Protein AF-A0A930MFG8-F1 (afdb_monomer)

Solvent-accessible surface area (backbone atoms only — not comparable to full-atom values): 6458 Å² total; per-residue (Å²): 136,84,86,85,82,78,92,76,51,60,45,71,75,53,78,91,75,43,45,75,47,78,49,73,39,85,87,79,44,35,24,41,36,41,32,42,36,62,73,55,48,68,53,44,64,77,75,44,68,77,73,43,76,42,69,57,98,70,27,40,53,32,39,29,33,72,45,58,40,88,79,63,78,91,69,99,63,88,82,77,83,81,70,54,73,67,56,48,50,53,52,50,54,53,51,52,54,53,54,65,75,75,108

Nearest PDB structures (foldseek):
  8k5q-assembly1_A  TM=5.271E-01  e=7.034E-01  Salmonella enterica subsp. enterica serovar Typhimurium str. 14028S
  7uio-assembly1_Bn  TM=4.906E-01  e=2.710E+00  Saccharomyces cerevisiae S288C
  7xc7-assembly1_D  TM=4.977E-01  e=8.168E+00  Candidatus Scalindua brodae
  5efv-assembly1_C  TM=1.954E-01  e=4.161E+00  Dubowvirus dv11

Mean predicted aligned error: 10.68 Å

Secondary structure (DSSP, 8-state):
------TT-B----TTT--EEEEEETTTTEEEEEE--HHHHHHHTTTS-EEEEEEETTEEEEEEEEEEGGG----SS-------HHHHHHHHHHHHHHHHHT-

Structure (mmCIF, N/CA/C/O backbone):
data_AF-A0A930MFG8-F1
#
_entry.id   AF-A0A930MFG8-F1
#
loop_
_atom_site.group_PDB
_atom_site.id
_atom_site.type_symbol
_atom_site.label_atom_id
_atom_site.label_alt_id
_atom_site.label_comp_id
_atom_site.label_asym_id
_atom_site.label_entity_id
_atom_site.label_seq_id
_atom_site.pdbx_PDB_ins_code
_atom_site.Cartn_x
_atom_site.Cartn_y
_atom_site.Cartn_z
_atom_site.occupancy
_atom_site.B_iso_or_equiv
_atom_site.auth_seq_id
_atom_site.auth_comp_id
_atom_site.auth_asym_id
_atom_site.auth_atom_id
_atom_site.pdbx_PDB_model_num
ATOM 1 N N . MET A 1 1 ? 36.964 -0.998 -7.431 1.00 34.81 1 MET A N 1
ATOM 2 C CA . MET A 1 1 ? 36.065 -0.094 -6.682 1.00 34.81 1 MET A CA 1
ATOM 3 C C . MET A 1 1 ? 34.750 -0.033 -7.445 1.00 34.81 1 MET A C 1
ATOM 5 O O . MET A 1 1 ? 34.691 0.621 -8.474 1.00 34.81 1 MET A O 1
ATOM 9 N N . SER A 1 2 ? 33.762 -0.825 -7.025 1.00 34.38 2 SER A N 1
ATOM 10 C CA . SER A 1 2 ? 32.445 -0.919 -7.669 1.00 34.38 2 SER A CA 1
ATOM 11 C C . SER A 1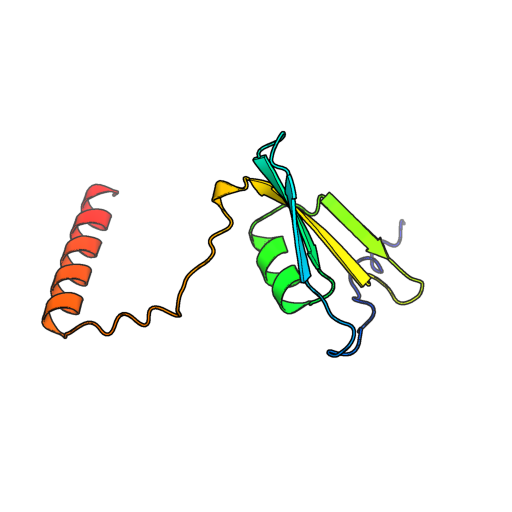 2 ? 31.649 0.356 -7.394 1.00 34.38 2 SER A C 1
ATOM 13 O O . SER A 1 2 ? 31.364 0.659 -6.238 1.00 34.38 2 SER A O 1
ATOM 15 N N . THR A 1 3 ? 31.295 1.098 -8.439 1.00 38.94 3 THR A N 1
ATOM 16 C CA . THR A 1 3 ? 30.458 2.302 -8.390 1.00 38.94 3 THR A CA 1
ATOM 17 C C . THR A 1 3 ? 28.998 1.938 -8.112 1.00 38.94 3 THR A C 1
ATOM 19 O O . THR A 1 3 ? 28.154 1.916 -9.000 1.00 38.94 3 THR A O 1
ATOM 22 N N . GLN A 1 4 ? 28.679 1.655 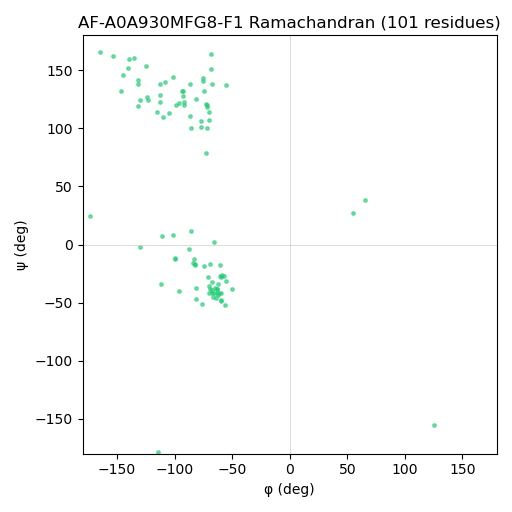-6.850 1.00 45.25 4 GLN A N 1
ATOM 23 C CA . GLN A 1 4 ? 27.306 1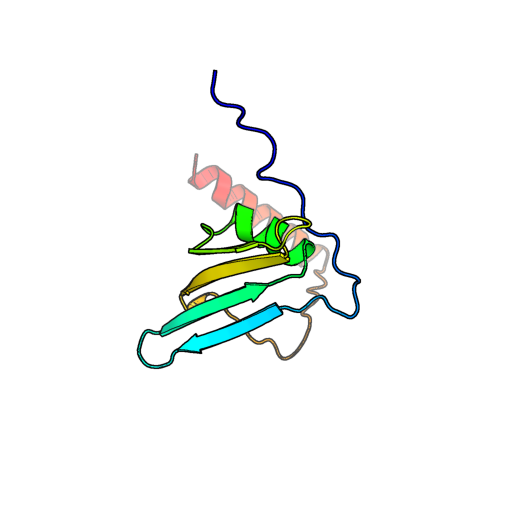.748 -6.358 1.00 45.25 4 GLN A CA 1
ATOM 24 C C . GLN A 1 4 ? 27.003 3.229 -6.137 1.00 45.25 4 GLN A C 1
ATOM 26 O O . GLN A 1 4 ? 27.567 3.785 -5.204 1.00 45.25 4 GLN A O 1
ATOM 31 N N . ASN A 1 5 ? 26.201 3.869 -7.002 1.00 39.72 5 ASN A N 1
ATOM 32 C CA . ASN A 1 5 ? 25.434 5.091 -6.671 1.00 39.72 5 ASN A CA 1
ATOM 33 C C . ASN A 1 5 ? 24.455 5.584 -7.769 1.00 39.72 5 ASN A C 1
ATOM 35 O O . ASN A 1 5 ? 24.083 6.750 -7.750 1.00 39.72 5 ASN A O 1
ATOM 39 N N . ASN A 1 6 ? 23.964 4.723 -8.674 1.00 43.09 6 ASN A N 1
ATOM 40 C CA . ASN A 1 6 ? 22.913 5.101 -9.648 1.00 43.09 6 ASN A CA 1
ATOM 41 C C . ASN A 1 6 ? 21.541 4.427 -9.407 1.00 43.09 6 ASN A C 1
ATOM 43 O O . ASN A 1 6 ? 20.623 4.592 -10.198 1.00 43.09 6 ASN A O 1
ATOM 47 N N . ASP A 1 7 ? 21.349 3.694 -8.306 1.00 51.06 7 ASP A N 1
ATOM 48 C CA . ASP A 1 7 ? 20.173 2.820 -8.110 1.00 51.06 7 ASP A CA 1
ATOM 49 C C . ASP A 1 7 ? 18.908 3.496 -7.524 1.00 51.06 7 ASP A C 1
ATOM 51 O O . ASP A 1 7 ? 17.988 2.796 -7.093 1.00 51.06 7 ASP A O 1
ATOM 55 N N . LYS A 1 8 ? 18.830 4.834 -7.442 1.00 56.94 8 LYS A N 1
ATOM 56 C CA . LYS A 1 8 ? 17.772 5.510 -6.652 1.00 56.94 8 LYS A CA 1
ATOM 57 C C . LYS A 1 8 ? 16.988 6.629 -7.339 1.00 56.94 8 LYS A C 1
ATOM 59 O O . LYS A 1 8 ? 16.089 7.171 -6.698 1.00 56.94 8 LYS A O 1
ATOM 64 N N . SER A 1 9 ? 17.277 6.997 -8.585 1.00 70.06 9 SER A N 1
ATOM 65 C CA . SER A 1 9 ? 16.472 8.019 -9.263 1.00 70.06 9 SER A CA 1
ATOM 66 C C . SER A 1 9 ? 15.199 7.401 -9.842 1.00 70.06 9 SER A C 1
ATOM 68 O O . SER A 1 9 ? 15.239 6.418 -10.584 1.00 70.06 9 SER A O 1
ATOM 70 N N . PHE A 1 10 ? 14.051 7.965 -9.468 1.00 79.00 10 PHE A N 1
ATOM 71 C CA . PHE A 1 10 ? 12.788 7.682 -10.143 1.00 79.00 10 PHE A CA 1
ATOM 72 C C . PHE A 1 10 ? 12.769 8.416 -11.481 1.00 79.00 10 PHE A C 1
ATOM 74 O O . PHE A 1 10 ? 13.182 9.573 -11.539 1.00 79.00 10 PHE A O 1
ATOM 81 N N . ALA A 1 11 ? 12.233 7.772 -12.517 1.00 78.94 11 ALA A N 1
ATOM 82 C CA . ALA A 1 11 ? 12.186 8.286 -13.889 1.00 78.94 11 ALA A CA 1
ATOM 83 C C . ALA A 1 11 ? 11.300 9.542 -14.071 1.00 78.94 11 ALA A C 1
ATOM 85 O O . ALA A 1 11 ? 11.152 10.037 -15.179 1.00 78.94 11 ALA A O 1
ATOM 86 N N . GLY A 1 12 ? 10.702 10.074 -12.997 1.00 77.62 12 GLY A N 1
ATOM 87 C CA . GLY A 1 12 ? 9.977 11.346 -13.035 1.00 77.62 12 GLY A CA 1
ATOM 88 C C . GLY A 1 12 ? 8.721 11.333 -13.910 1.00 77.62 12 GLY A C 1
ATOM 89 O O . GLY A 1 12 ? 8.448 12.327 -14.573 1.00 77.62 12 GLY A O 1
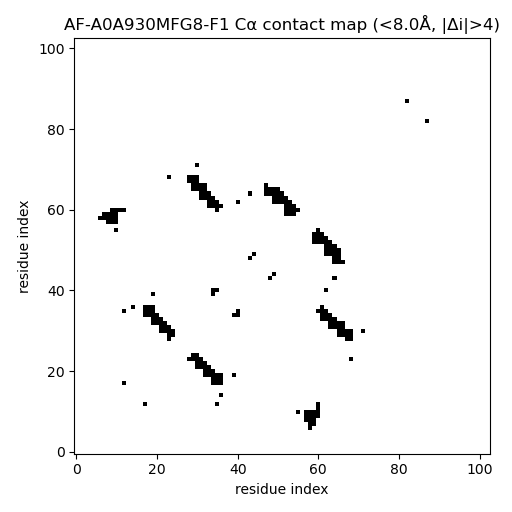ATOM 90 N N . LEU A 1 13 ? 7.957 10.232 -13.907 1.00 84.69 13 LEU A N 1
ATOM 91 C CA . LEU A 1 13 ? 6.713 10.111 -14.679 1.00 84.69 13 LEU A CA 1
ATOM 92 C C . LEU A 1 13 ? 5.732 11.253 -14.349 1.00 84.69 13 LEU A C 1
ATOM 94 O O . LEU A 1 13 ? 5.555 11.576 -13.166 1.00 84.69 13 LEU A O 1
ATOM 98 N N . PRO A 1 14 ? 5.063 11.860 -15.345 1.00 86.75 14 PRO A N 1
ATOM 99 C CA . PRO A 1 14 ? 4.099 12.924 -15.094 1.00 86.75 14 PRO A CA 1
ATOM 100 C C . PRO A 1 14 ? 2.856 12.371 -14.371 1.00 86.75 14 PRO A C 1
ATOM 102 O O . PRO A 1 14 ? 2.502 11.202 -14.507 1.00 86.75 14 PRO A O 1
ATOM 105 N N . CYS A 1 15 ? 2.179 13.197 -13.563 1.00 86.12 15 CYS A N 1
ATOM 106 C CA . CYS A 1 15 ? 1.091 12.733 -12.682 1.00 86.12 15 CYS A CA 1
ATOM 107 C C . CYS A 1 15 ? -0.064 12.027 -13.413 1.00 86.12 15 CYS A C 1
ATOM 109 O O . CYS A 1 15 ? -0.747 11.213 -12.805 1.00 86.12 15 CYS A O 1
ATOM 111 N N . ASN A 1 16 ? -0.304 12.352 -14.683 1.00 90.00 16 ASN A N 1
ATOM 112 C CA . ASN A 1 16 ? -1.330 11.723 -15.517 1.00 90.00 16 ASN A CA 1
ATOM 113 C C . ASN A 1 16 ? -0.959 10.304 -15.981 1.00 90.00 16 ASN A C 1
ATOM 115 O O . ASN A 1 16 ? -1.847 9.570 -16.398 1.00 90.00 16 ASN A O 1
ATOM 119 N N . GLU A 1 17 ? 0.320 9.933 -15.924 1.00 87.62 17 GLU A N 1
ATOM 120 C CA . GLU A 1 17 ? 0.822 8.592 -16.255 1.00 87.62 17 GLU A CA 1
ATOM 121 C C . GLU A 1 17 ? 1.073 7.736 -15.006 1.00 87.62 17 GLU A C 1
ATOM 123 O O . GLU A 1 17 ? 1.280 6.528 -15.101 1.00 87.62 17 GLU A O 1
ATOM 128 N N . GLN A 1 18 ? 1.069 8.348 -13.819 1.00 91.50 18 GLN A N 1
ATOM 129 C CA . GLN A 1 18 ? 1.239 7.620 -12.567 1.00 91.50 18 GLN A CA 1
ATOM 130 C C . GLN A 1 18 ? -0.029 6.838 -12.214 1.00 91.50 18 GLN A C 1
ATOM 132 O O . GLN A 1 18 ? -1.131 7.384 -12.181 1.00 91.50 18 GLN A O 1
ATOM 137 N N . GLU A 1 19 ? 0.143 5.567 -11.864 1.00 94.00 19 GLU A N 1
ATOM 138 C CA . GLU A 1 19 ? -0.938 4.672 -11.481 1.00 94.00 19 GLU A CA 1
ATOM 139 C C . GLU A 1 19 ? -0.548 3.770 -10.306 1.00 94.00 19 GLU A C 1
ATOM 141 O O . GLU A 1 19 ? 0.625 3.537 -9.993 1.00 94.00 19 GLU A O 1
ATOM 146 N N . THR A 1 20 ? -1.572 3.251 -9.636 1.00 95.44 20 THR A N 1
ATOM 147 C CA . THR A 1 20 ? -1.441 2.194 -8.638 1.00 95.44 20 THR A CA 1
ATOM 148 C C . THR A 1 20 ? -2.485 1.131 -8.937 1.00 95.44 20 THR A C 1
ATOM 150 O O . THR A 1 20 ? -3.684 1.401 -8.889 1.00 95.44 20 THR A O 1
ATOM 153 N N . VAL A 1 21 ? -2.026 -0.085 -9.213 1.00 96.50 21 VAL A N 1
ATOM 154 C CA . VAL A 1 21 ? -2.867 -1.240 -9.521 1.00 96.50 21 VAL A CA 1
ATOM 155 C C . VAL A 1 21 ? -2.738 -2.253 -8.393 1.00 96.50 21 VAL A C 1
ATOM 157 O O . VAL A 1 21 ? -1.637 -2.632 -7.996 1.00 96.50 21 VAL A O 1
ATOM 160 N N . ILE A 1 22 ? -3.878 -2.698 -7.868 1.00 96.00 22 ILE A N 1
ATOM 161 C CA . ILE A 1 22 ? -3.948 -3.715 -6.820 1.00 96.00 22 ILE A CA 1
ATOM 162 C C . ILE A 1 22 ? -4.645 -4.944 -7.394 1.00 96.00 22 ILE A C 1
ATOM 164 O O . ILE A 1 22 ? -5.841 -4.911 -7.677 1.00 96.00 22 ILE A O 1
ATOM 168 N N . CYS A 1 23 ? -3.903 -6.040 -7.508 1.00 96.19 23 CYS A N 1
ATOM 169 C CA . CYS A 1 23 ? -4.414 -7.336 -7.931 1.00 96.19 23 CYS A CA 1
ATOM 170 C C . CYS A 1 23 ? -4.528 -8.255 -6.716 1.00 96.19 23 CYS A C 1
ATOM 172 O O . CYS A 1 23 ? -3.512 -8.642 -6.143 1.00 96.19 23 CYS A O 1
ATOM 174 N N . ILE A 1 24 ? -5.751 -8.614 -6.330 1.00 95.31 24 ILE A N 1
ATOM 175 C CA . ILE A 1 24 ? -6.011 -9.569 -5.247 1.00 95.31 24 ILE A CA 1
ATOM 176 C C . ILE A 1 24 ? -6.301 -10.930 -5.867 1.00 95.31 24 ILE A C 1
ATOM 178 O O . ILE A 1 24 ? -7.251 -11.081 -6.634 1.00 95.31 24 ILE A O 1
ATOM 182 N N . ASP A 1 25 ? -5.480 -11.914 -5.531 1.00 94.56 25 ASP A N 1
ATOM 183 C CA . ASP A 1 25 ? -5.652 -13.290 -5.966 1.00 94.56 25 ASP A CA 1
ATOM 184 C C . ASP A 1 25 ? -6.470 -14.071 -4.929 1.00 94.56 25 ASP A C 1
ATOM 186 O O . ASP A 1 25 ? -6.088 -14.191 -3.763 1.00 94.56 25 ASP A O 1
ATOM 190 N N . ARG A 1 26 ? -7.615 -14.607 -5.364 1.00 93.25 26 ARG A N 1
ATOM 191 C CA . ARG A 1 26 ? -8.561 -15.326 -4.503 1.00 93.25 26 ARG A CA 1
ATOM 192 C C . ARG A 1 26 ? -8.042 -16.691 -4.051 1.00 93.25 26 ARG A C 1
ATOM 194 O O . ARG A 1 26 ? -8.456 -17.162 -2.992 1.00 93.25 26 ARG A O 1
ATOM 201 N N . GLU A 1 27 ? -7.186 -17.331 -4.842 1.00 95.31 27 GLU A N 1
ATOM 202 C CA . GLU A 1 27 ? -6.639 -18.649 -4.519 1.00 95.31 27 GLU A CA 1
ATOM 203 C C . GLU A 1 27 ? -5.559 -18.522 -3.446 1.00 95.31 27 GLU A C 1
ATOM 205 O O . GLU A 1 27 ? -5.631 -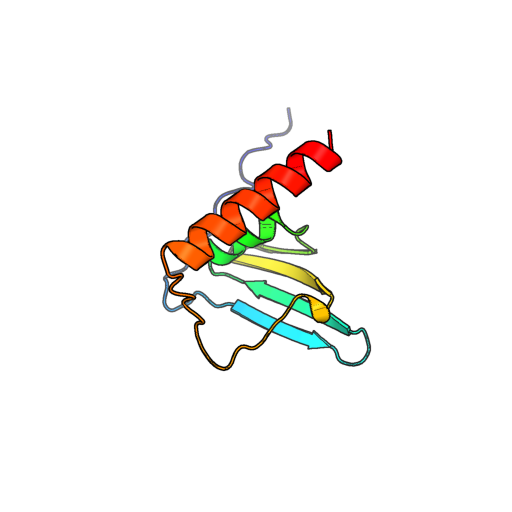19.158 -2.393 1.00 95.31 27 GLU A O 1
ATOM 210 N N . THR A 1 28 ? -4.597 -17.630 -3.677 1.00 94.44 28 THR A N 1
ATOM 211 C CA . THR A 1 28 ? -3.454 -17.443 -2.777 1.00 94.44 28 THR A CA 1
ATOM 212 C C . THR A 1 28 ? -3.745 -16.505 -1.604 1.00 94.44 28 THR A C 1
ATOM 214 O O . THR A 1 28 ? -2.994 -16.498 -0.628 1.00 94.44 28 THR A O 1
ATOM 217 N N . ARG A 1 29 ? -4.832 -15.717 -1.663 1.00 93.75 29 ARG A N 1
ATOM 218 C CA . ARG A 1 29 ? -5.155 -14.636 -0.706 1.00 93.75 29 ARG A CA 1
ATOM 219 C C . ARG A 1 29 ? -4.025 -13.613 -0.558 1.00 93.75 29 ARG A C 1
ATOM 221 O O . ARG A 1 29 ? -3.864 -12.978 0.493 1.00 93.75 29 ARG A O 1
ATOM 228 N N . ALA A 1 30 ? -3.230 -13.465 -1.612 1.00 95.38 30 ALA A N 1
ATOM 229 C CA . ALA A 1 30 ? -2.180 -12.471 -1.722 1.00 95.38 30 ALA A CA 1
ATOM 230 C C . ALA A 1 30 ? -2.662 -11.310 -2.592 1.00 95.38 30 ALA A C 1
ATOM 232 O O . ALA A 1 30 ? -3.382 -11.489 -3.575 1.00 95.38 30 ALA A O 1
ATOM 233 N N . ALA A 1 31 ? -2.239 -10.107 -2.235 1.00 96.69 31 ALA A N 1
ATOM 234 C CA . ALA A 1 31 ? -2.453 -8.913 -3.019 1.00 96.69 31 ALA A CA 1
ATOM 235 C C . ALA A 1 31 ? -1.119 -8.401 -3.558 1.00 96.69 31 ALA A C 1
ATOM 237 O O . ALA A 1 31 ? -0.193 -8.108 -2.799 1.00 96.69 31 ALA A O 1
ATOM 238 N N . ARG A 1 32 ? -1.041 -8.284 -4.881 1.00 96.81 32 ARG A N 1
ATOM 239 C CA . ARG A 1 32 ? 0.082 -7.696 -5.604 1.00 96.81 32 ARG A CA 1
ATOM 240 C C . ARG A 1 32 ? -0.237 -6.238 -5.898 1.00 96.81 32 ARG A C 1
ATOM 242 O O . ARG A 1 32 ? -1.249 -5.943 -6.527 1.00 96.81 32 ARG A O 1
ATOM 249 N N . ILE A 1 33 ? 0.609 -5.336 -5.417 1.00 97.12 33 ILE A N 1
ATOM 250 C CA . ILE A 1 33 ? 0.455 -3.890 -5.588 1.00 97.12 33 ILE A CA 1
ATOM 251 C C . ILE A 1 33 ? 1.543 -3.421 -6.540 1.00 97.12 33 ILE A C 1
ATOM 253 O O . ILE A 1 33 ? 2.704 -3.399 -6.150 1.00 97.12 33 ILE A O 1
ATOM 257 N N . TYR A 1 34 ? 1.170 -3.037 -7.754 1.00 96.81 34 TYR A N 1
ATOM 258 C CA . TYR A 1 34 ? 2.032 -2.323 -8.690 1.00 96.81 34 TYR A CA 1
ATOM 259 C C . TYR A 1 34 ? 1.806 -0.823 -8.513 1.00 96.81 34 TYR A C 1
ATOM 261 O O . TYR A 1 34 ? 0.660 -0.377 -8.471 1.00 96.81 34 TYR A O 1
ATOM 269 N N . THR A 1 35 ? 2.865 -0.025 -8.404 1.00 95.94 35 THR A N 1
ATOM 270 C CA . THR A 1 35 ? 2.720 1.432 -8.344 1.00 95.94 35 THR A CA 1
ATOM 271 C C . THR A 1 35 ? 3.871 2.165 -9.014 1.00 95.94 35 THR A C 1
ATOM 273 O O . THR A 1 35 ? 5.040 1.900 -8.730 1.00 95.94 35 THR A O 1
ATOM 276 N N . SER A 1 36 ? 3.521 3.133 -9.857 1.00 93.75 36 SER A N 1
ATOM 277 C CA . SER A 1 36 ? 4.416 4.179 -10.364 1.00 93.75 36 SER A CA 1
ATOM 278 C C . SER A 1 36 ? 4.255 5.504 -9.602 1.00 93.75 36 SER A C 1
ATOM 280 O O . SER A 1 36 ? 5.112 6.382 -9.696 1.00 93.75 36 SER A O 1
ATOM 282 N N . ASP A 1 37 ? 3.213 5.643 -8.768 1.00 92.75 37 ASP A N 1
ATOM 283 C CA . ASP A 1 37 ? 3.044 6.802 -7.882 1.00 92.75 37 ASP A CA 1
ATOM 284 C C . ASP A 1 37 ? 4.077 6.787 -6.743 1.00 92.75 37 ASP A C 1
ATOM 286 O O . ASP A 1 37 ? 4.054 5.949 -5.831 1.00 92.75 37 ASP A O 1
ATOM 290 N N . THR A 1 38 ? 4.974 7.771 -6.772 1.00 89.31 38 THR A N 1
ATOM 291 C CA . THR A 1 38 ? 6.067 7.926 -5.800 1.00 89.31 38 THR A CA 1
ATOM 292 C C . THR A 1 38 ? 5.590 8.111 -4.356 1.00 89.31 38 THR A C 1
ATOM 294 O O . THR A 1 38 ? 6.294 7.718 -3.421 1.00 89.31 38 THR A O 1
ATOM 297 N N . ARG A 1 39 ? 4.389 8.658 -4.121 1.00 91.12 39 ARG A N 1
ATOM 298 C CA . ARG A 1 39 ? 3.820 8.810 -2.769 1.00 91.12 39 ARG A CA 1
ATOM 299 C C . ARG A 1 39 ? 3.504 7.449 -2.165 1.00 91.12 39 ARG A C 1
ATOM 301 O O . ARG A 1 39 ? 3.778 7.224 -0.984 1.00 91.12 39 ARG A O 1
ATOM 308 N N . PHE A 1 40 ? 2.947 6.546 -2.973 1.00 93.00 40 PHE A N 1
ATOM 309 C CA . PHE A 1 40 ? 2.676 5.176 -2.555 1.00 93.00 40 PHE A CA 1
ATOM 310 C C . PHE A 1 40 ? 3.969 4.385 -2.393 1.00 93.00 40 PHE A C 1
ATOM 312 O O . PHE A 1 40 ? 4.116 3.733 -1.365 1.00 93.00 40 PHE A O 1
ATOM 319 N N . ILE A 1 41 ? 4.937 4.525 -3.303 1.00 92.19 41 ILE A N 1
ATOM 320 C CA . ILE A 1 41 ? 6.256 3.875 -3.186 1.00 92.19 41 ILE A CA 1
ATOM 321 C C . ILE A 1 41 ? 6.935 4.252 -1.862 1.00 92.19 41 ILE A C 1
ATOM 323 O O . ILE A 1 41 ? 7.247 3.382 -1.053 1.00 92.19 41 ILE A O 1
ATOM 327 N N . ASN A 1 42 ? 7.045 5.550 -1.558 1.00 91.56 42 ASN A N 1
ATOM 328 C CA . ASN A 1 42 ? 7.655 6.040 -0.314 1.00 91.56 42 ASN A CA 1
ATOM 329 C C . ASN A 1 42 ? 6.958 5.536 0.961 1.00 91.56 42 ASN A C 1
ATOM 331 O O . ASN A 1 42 ? 7.572 5.465 2.029 1.00 91.56 42 ASN A O 1
ATOM 335 N N . LYS A 1 43 ? 5.655 5.249 0.882 1.00 93.19 43 LYS A N 1
ATOM 336 C CA . LYS A 1 43 ? 4.885 4.695 1.996 1.00 93.19 43 LYS A CA 1
ATOM 337 C C . LYS A 1 43 ? 5.075 3.184 2.104 1.00 93.19 43 LYS A C 1
ATOM 339 O O . LYS A 1 43 ? 5.291 2.693 3.207 1.00 93.19 43 LYS A O 1
ATOM 344 N N . LEU A 1 44 ? 4.972 2.466 0.989 1.00 93.81 44 LEU A N 1
ATOM 345 C CA . LEU A 1 44 ? 5.051 1.009 0.934 1.00 93.81 44 LEU A CA 1
ATOM 346 C C . LEU A 1 44 ? 6.468 0.515 1.226 1.00 93.81 44 LEU A C 1
ATOM 348 O O . LEU A 1 44 ? 6.599 -0.447 1.966 1.00 93.81 44 LEU A O 1
ATOM 352 N N . ASP A 1 45 ? 7.508 1.233 0.802 1.00 93.31 45 ASP A N 1
ATOM 353 C CA . ASP A 1 45 ? 8.908 0.917 1.129 1.00 93.31 45 ASP A CA 1
ATOM 354 C C . ASP A 1 45 ? 9.210 0.897 2.632 1.00 93.31 45 ASP A C 1
ATOM 356 O O . ASP A 1 45 ? 10.147 0.240 3.074 1.00 93.31 45 ASP A O 1
ATOM 360 N N . LYS A 1 46 ? 8.436 1.635 3.436 1.00 93.94 46 LYS A N 1
ATOM 361 C CA . LYS A 1 46 ? 8.580 1.641 4.901 1.00 93.94 46 LYS A CA 1
ATOM 362 C C . LYS A 1 46 ? 7.867 0.469 5.570 1.00 93.94 46 LYS A C 1
ATOM 364 O O . LYS A 1 46 ? 8.078 0.237 6.755 1.00 93.94 46 LYS A O 1
ATOM 369 N N . LEU A 1 47 ? 6.958 -0.187 4.852 1.00 93.19 47 LEU A N 1
ATOM 370 C CA . LEU A 1 47 ? 6.050 -1.197 5.391 1.00 93.19 47 LEU A CA 1
ATOM 371 C C . LEU A 1 47 ? 6.358 -2.596 4.859 1.00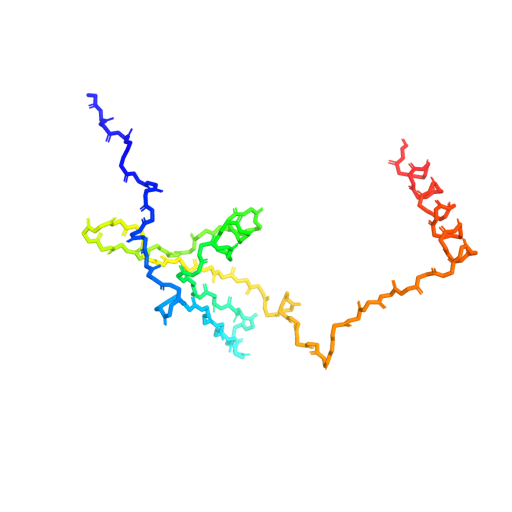 93.19 47 LEU A C 1
ATOM 373 O O . LEU A 1 47 ? 6.159 -3.569 5.582 1.00 93.19 47 LEU A O 1
ATOM 377 N N . TYR A 1 48 ? 6.807 -2.695 3.611 1.00 93.94 48 TYR A N 1
ATOM 378 C CA . TYR A 1 48 ? 6.929 -3.940 2.868 1.00 93.94 48 TYR A CA 1
ATOM 379 C C . TYR A 1 48 ? 8.203 -3.947 2.030 1.00 93.94 48 TYR A C 1
ATOM 381 O O . TYR A 1 48 ? 8.673 -2.910 1.558 1.00 93.94 48 TYR A O 1
ATOM 389 N N . GLU A 1 49 ? 8.728 -5.143 1.796 1.00 92.56 49 GLU A N 1
ATOM 390 C CA . GLU A 1 49 ? 9.837 -5.340 0.873 1.00 92.56 49 GLU A CA 1
ATOM 391 C C . GLU A 1 49 ? 9.354 -5.244 -0.578 1.00 92.56 49 GLU A C 1
ATOM 393 O O . GLU A 1 49 ? 8.256 -5.688 -0.932 1.00 92.56 49 GLU A O 1
ATOM 398 N N . ARG A 1 50 ? 10.191 -4.659 -1.439 1.00 94.19 50 ARG A N 1
ATOM 399 C CA . ARG A 1 50 ? 9.921 -4.583 -2.876 1.00 94.19 50 ARG A CA 1
ATOM 400 C C . ARG A 1 50 ? 10.083 -5.975 -3.480 1.00 94.19 50 ARG A C 1
ATOM 402 O O . ARG A 1 50 ? 11.175 -6.535 -3.442 1.00 94.19 50 ARG A O 1
ATOM 409 N N . LYS A 1 51 ? 9.025 -6.508 -4.087 1.00 93.69 51 LYS A N 1
ATOM 410 C CA . LYS A 1 51 ? 9.059 -7.809 -4.768 1.00 93.69 51 LYS A CA 1
ATOM 411 C C . LYS A 1 51 ? 9.632 -7.700 -6.179 1.00 93.69 51 LYS A C 1
ATOM 413 O O . LYS A 1 51 ? 10.365 -8.582 -6.620 1.00 93.69 51 LYS A O 1
ATOM 418 N N . ARG A 1 52 ? 9.322 -6.611 -6.887 1.00 92.38 52 ARG A N 1
ATOM 419 C CA . ARG A 1 52 ? 9.853 -6.331 -8.227 1.00 92.38 52 ARG A CA 1
ATOM 420 C C . ARG A 1 52 ? 10.071 -4.838 -8.409 1.00 92.38 52 ARG A C 1
ATOM 422 O O . ARG A 1 52 ? 9.313 -4.029 -7.888 1.00 92.38 52 ARG A O 1
ATOM 429 N N . VAL A 1 53 ? 11.102 -4.473 -9.161 1.00 92.19 53 VAL A N 1
ATOM 430 C CA . VAL A 1 53 ? 11.379 -3.083 -9.536 1.00 92.19 53 VAL A CA 1
ATOM 431 C C . VAL A 1 53 ? 11.430 -3.009 -11.052 1.00 92.19 53 VAL A C 1
ATOM 433 O O . VAL A 1 53 ? 12.200 -3.732 -11.681 1.00 92.19 53 VAL A O 1
ATOM 436 N N . HIS A 1 54 ? 10.606 -2.140 -11.623 1.00 89.38 54 HIS A N 1
ATOM 437 C CA . HIS A 1 54 ? 10.577 -1.837 -13.049 1.00 89.38 54 HIS A CA 1
ATOM 438 C C . HIS A 1 54 ? 11.469 -0.629 -13.316 1.00 89.38 54 HIS A C 1
ATOM 440 O O . HIS A 1 54 ? 11.415 0.367 -12.588 1.00 89.38 54 HIS A O 1
ATOM 446 N N . ARG A 1 55 ? 12.334 -0.745 -14.324 1.00 87.31 55 ARG A N 1
ATOM 447 C CA . ARG A 1 55 ? 13.339 0.261 -14.677 1.00 87.31 55 ARG A CA 1
ATOM 448 C C . ARG A 1 55 ? 13.292 0.526 -16.176 1.00 87.31 55 ARG A C 1
ATOM 450 O O . ARG A 1 55 ? 13.235 -0.430 -16.946 1.00 87.31 55 ARG A O 1
ATOM 457 N N . ASN A 1 56 ? 13.388 1.797 -16.545 1.00 83.12 56 ASN A N 1
ATOM 458 C CA . ASN A 1 56 ? 13.639 2.257 -17.909 1.00 83.12 56 ASN A CA 1
ATOM 459 C C . ASN A 1 56 ? 15.010 2.955 -17.965 1.00 83.12 56 ASN A C 1
ATOM 461 O O . ASN A 1 56 ? 15.709 3.033 -16.952 1.00 83.12 56 ASN A O 1
ATOM 465 N N . GLU A 1 57 ? 15.388 3.469 -19.136 1.00 75.75 57 GLU A N 1
ATOM 466 C CA . GLU A 1 57 ? 16.649 4.201 -19.343 1.00 75.75 57 GLU A CA 1
ATOM 467 C C . GLU A 1 57 ? 16.803 5.398 -18.384 1.00 75.75 57 GLU A C 1
ATOM 469 O O . GLU A 1 57 ? 17.905 5.662 -17.907 1.00 75.75 57 GLU A O 1
ATOM 474 N N . ASP A 1 58 ? 15.690 6.032 -18.000 1.00 73.94 58 ASP A N 1
ATOM 475 C CA . ASP A 1 58 ? 15.653 7.202 -17.109 1.00 73.94 58 ASP A CA 1
ATOM 476 C C . ASP A 1 58 ? 15.606 6.867 -15.601 1.00 73.94 58 ASP A C 1
ATOM 478 O O . ASP A 1 58 ? 15.644 7.763 -14.753 1.00 73.94 58 ASP A O 1
ATOM 482 N N . GLY A 1 59 ? 15.517 5.583 -15.229 1.00 82.81 59 GLY A N 1
ATOM 483 C CA . GLY A 1 59 ? 15.520 5.131 -13.832 1.00 82.81 59 GLY A CA 1
ATOM 484 C C . GLY A 1 59 ? 14.331 4.252 -13.440 1.00 82.81 59 GLY A C 1
ATOM 485 O O . GLY A 1 59 ? 13.743 3.554 -14.266 1.00 82.81 59 GLY A O 1
ATOM 486 N N . ILE A 1 60 ? 13.989 4.237 -12.145 1.00 83.50 60 ILE A N 1
ATOM 487 C CA . ILE A 1 60 ? 12.887 3.414 -11.617 1.00 83.50 60 ILE A CA 1
ATOM 488 C C . ILE A 1 60 ? 11.548 4.015 -12.051 1.00 83.50 60 ILE A C 1
ATOM 490 O O . ILE A 1 60 ? 11.233 5.150 -11.691 1.00 83.50 60 ILE A O 1
ATOM 494 N N . THR A 1 61 ? 10.746 3.238 -12.775 1.00 87.06 61 THR A N 1
ATOM 495 C CA . THR A 1 61 ? 9.416 3.646 -13.250 1.00 87.06 61 THR A CA 1
ATOM 496 C C . THR A 1 61 ? 8.300 3.171 -12.337 1.00 87.06 61 THR A C 1
ATOM 498 O O . THR A 1 61 ? 7.372 3.925 -12.062 1.00 87.06 61 THR A O 1
ATOM 501 N N . ALA A 1 62 ? 8.397 1.944 -11.827 1.00 90.81 62 ALA A N 1
ATOM 502 C CA . ALA A 1 62 ? 7.394 1.379 -10.937 1.00 90.81 62 ALA A CA 1
ATOM 503 C C . ALA A 1 62 ? 7.976 0.315 -10.009 1.00 90.81 62 ALA A C 1
ATOM 505 O O . ALA A 1 62 ? 9.047 -0.248 -10.246 1.00 90.81 62 ALA A O 1
ATOM 506 N N . VAL A 1 63 ? 7.243 0.013 -8.944 1.00 94.69 63 VAL A N 1
ATOM 507 C CA . VAL A 1 63 ? 7.607 -1.003 -7.956 1.00 94.69 63 VAL A CA 1
ATOM 508 C C . VAL A 1 63 ? 6.406 -1.898 -7.689 1.00 94.69 63 VAL A C 1
ATOM 510 O O . VAL A 1 63 ? 5.272 -1.427 -7.629 1.00 94.69 63 VAL A O 1
ATOM 513 N N . GLU A 1 64 ? 6.668 -3.190 -7.515 1.00 96.19 64 GLU A N 1
ATOM 514 C CA . GLU A 1 64 ? 5.681 -4.162 -7.067 1.00 96.19 64 GLU A CA 1
ATOM 515 C C . GLU A 1 64 ? 5.953 -4.614 -5.637 1.00 96.19 64 GLU A C 1
ATOM 517 O O . GLU A 1 64 ? 7.093 -4.898 -5.259 1.00 96.19 64 GLU A O 1
ATOM 522 N N . TYR A 1 65 ? 4.876 -4.760 -4.877 1.00 96.69 65 TYR A N 1
ATOM 523 C CA . TYR A 1 65 ? 4.857 -5.295 -3.522 1.00 96.69 65 TYR A CA 1
ATOM 524 C C . TYR A 1 65 ? 3.884 -6.466 -3.454 1.00 96.69 65 TYR A C 1
ATOM 526 O O . TYR A 1 65 ? 2.910 -6.519 -4.208 1.00 96.69 65 TYR A O 1
ATOM 534 N N . GLU A 1 66 ? 4.114 -7.382 -2.520 1.00 96.12 66 GLU A N 1
ATOM 535 C CA . GLU A 1 66 ? 3.170 -8.451 -2.209 1.00 96.12 66 GLU A CA 1
ATOM 536 C C . GLU A 1 66 ? 2.808 -8.408 -0.732 1.00 96.12 66 GLU A C 1
ATOM 538 O O . GLU A 1 66 ? 3.676 -8.371 0.138 1.00 96.12 66 GLU A O 1
ATOM 543 N N . VAL A 1 67 ? 1.509 -8.380 -0.458 1.00 95.12 67 VAL A N 1
ATOM 544 C CA . VAL A 1 67 ? 0.958 -8.292 0.892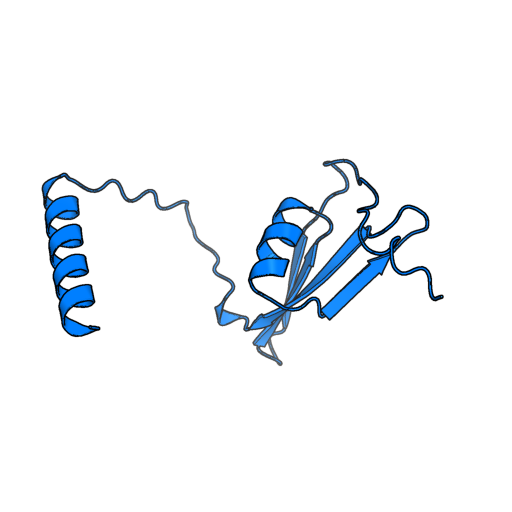 1.00 95.12 67 VAL A CA 1
ATOM 545 C C . VAL A 1 67 ? -0.186 -9.282 1.053 1.00 95.12 67 VAL A C 1
ATOM 547 O O . VAL A 1 67 ? -0.781 -9.729 0.077 1.00 95.12 67 VAL A O 1
ATOM 550 N N . ALA A 1 68 ? -0.538 -9.625 2.289 1.00 95.12 68 ALA A N 1
ATOM 551 C CA . ALA A 1 68 ? -1.735 -10.421 2.536 1.00 95.12 68 ALA A CA 1
ATOM 552 C C . ALA A 1 68 ? -3.001 -9.619 2.182 1.00 95.12 68 ALA A C 1
ATOM 554 O O . ALA A 1 68 ? -3.121 -8.455 2.570 1.00 95.12 68 ALA A O 1
ATOM 555 N N . GLU A 1 69 ? -3.984 -10.257 1.538 1.00 93.62 69 GLU A N 1
ATOM 556 C CA . GLU A 1 69 ? -5.274 -9.651 1.156 1.00 93.62 69 GLU A CA 1
ATOM 557 C C . GLU A 1 69 ? -5.950 -8.919 2.325 1.00 93.62 69 GLU A C 1
ATOM 559 O O . GLU A 1 69 ? -6.494 -7.831 2.159 1.00 93.62 69 GLU A O 1
ATOM 564 N N . LYS A 1 70 ? -5.849 -9.473 3.539 1.00 93.62 70 LYS A N 1
ATOM 565 C CA . LYS A 1 70 ? -6.454 -8.921 4.763 1.00 93.62 70 LYS A CA 1
ATOM 566 C C . LYS A 1 70 ? -5.960 -7.517 5.136 1.00 93.62 70 LYS A C 1
ATOM 568 O O . LYS A 1 70 ? -6.587 -6.862 5.965 1.00 93.62 70 LYS A O 1
ATOM 573 N N . LEU A 1 71 ? -4.831 -7.070 4.583 1.00 93.19 71 LEU A N 1
ATOM 574 C CA . LEU A 1 71 ? -4.299 -5.722 4.806 1.00 93.19 71 LEU A CA 1
ATOM 575 C C . LEU A 1 71 ? -4.951 -4.677 3.890 1.00 93.19 71 LEU A C 1
ATOM 577 O O . LEU A 1 71 ? -4.822 -3.475 4.136 1.00 93.19 71 LEU A O 1
ATOM 581 N N . ILE A 1 72 ? -5.684 -5.117 2.867 1.00 92.12 72 ILE A N 1
ATOM 582 C CA . ILE A 1 72 ? -6.429 -4.248 1.964 1.00 92.12 72 ILE A CA 1
ATOM 583 C C . ILE A 1 72 ? -7.853 -4.107 2.484 1.00 92.12 72 ILE A C 1
ATOM 585 O O . ILE A 1 72 ? -8.541 -5.081 2.77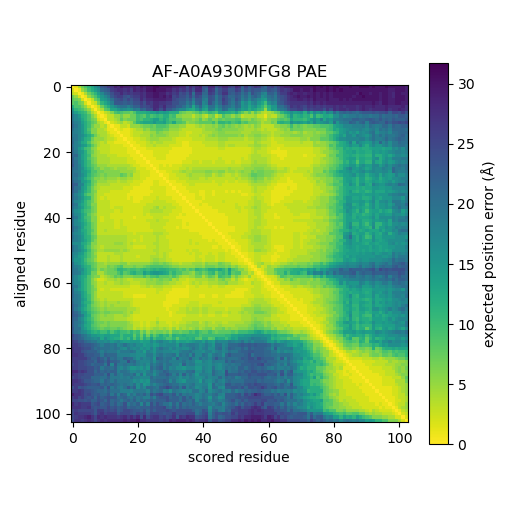5 1.00 92.12 72 ILE A O 1
ATOM 589 N N . SER A 1 73 ? -8.296 -2.860 2.627 1.00 90.56 73 SER A N 1
ATOM 590 C CA . SER A 1 73 ? -9.636 -2.542 3.112 1.00 90.56 73 SER A CA 1
ATOM 591 C C . SER A 1 73 ? -10.310 -1.544 2.186 1.00 90.56 73 SER A C 1
ATOM 593 O O . SER A 1 73 ? -9.799 -0.448 1.952 1.00 90.56 73 SER A O 1
ATOM 595 N N . PHE A 1 74 ? -11.488 -1.916 1.697 1.00 89.50 74 PHE A N 1
ATOM 596 C CA . PHE A 1 74 ? -12.379 -1.015 0.980 1.00 89.50 74 PHE A CA 1
ATOM 597 C C . PHE A 1 74 ? -13.342 -0.395 1.987 1.00 89.50 74 PHE A C 1
ATOM 599 O O . PHE A 1 74 ? -14.023 -1.102 2.729 1.00 89.50 74 PHE A O 1
ATOM 606 N N . ARG A 1 75 ? -13.364 0.937 2.060 1.00 87.94 75 ARG A N 1
ATOM 607 C CA . ARG A 1 75 ? -14.233 1.680 2.979 1.00 87.94 75 ARG A CA 1
ATOM 608 C C . ARG A 1 75 ? -15.268 2.446 2.172 1.00 87.94 75 ARG A C 1
ATOM 610 O O . ARG A 1 75 ? -14.918 3.067 1.176 1.00 87.94 75 ARG A O 1
ATOM 617 N N . SER A 1 76 ? -16.515 2.442 2.637 1.00 86.69 76 SER A N 1
ATOM 618 C CA . SER A 1 76 ? -17.620 3.193 2.022 1.00 86.69 76 SER A CA 1
ATOM 619 C C . SER A 1 76 ? -17.490 4.711 2.182 1.00 86.69 76 SER A C 1
ATOM 621 O O . SER A 1 76 ? -18.141 5.461 1.464 1.00 86.69 76 SER A O 1
ATOM 623 N N . GLY A 1 77 ? -16.643 5.182 3.101 1.00 84.12 77 GLY A N 1
ATOM 624 C CA . GLY A 1 77 ? -16.392 6.601 3.300 1.00 84.12 77 GLY A CA 1
ATOM 625 C C . GLY A 1 77 ? -15.147 6.878 4.134 1.00 84.12 77 GLY A C 1
ATOM 626 O O . GLY A 1 77 ? -14.599 6.004 4.812 1.00 84.12 77 GLY A O 1
ATOM 627 N N . LEU A 1 78 ? -14.704 8.133 4.089 1.00 79.56 78 LEU A N 1
ATOM 628 C CA . LEU A 1 78 ? -13.652 8.648 4.958 1.00 79.56 78 LEU A CA 1
ATOM 629 C C . LEU A 1 78 ? -14.248 8.911 6.344 1.00 79.56 78 LEU A C 1
ATOM 631 O O . LEU A 1 78 ? -14.906 9.925 6.567 1.00 79.56 78 LEU A O 1
ATOM 635 N N . SER A 1 79 ? -14.015 8.009 7.297 1.00 72.25 79 SER A N 1
ATOM 636 C CA . SER A 1 79 ? -14.421 8.243 8.682 1.00 72.25 79 SER A CA 1
ATOM 637 C C . SER A 1 79 ? -13.518 9.307 9.316 1.00 72.25 79 SER A C 1
ATOM 639 O O . SER A 1 79 ? -12.404 9.003 9.752 1.00 72.25 79 SER A O 1
ATOM 641 N N . LYS A 1 80 ? -13.986 10.553 9.404 1.00 71.38 80 LYS A N 1
ATOM 642 C CA . LYS A 1 80 ? -13.423 11.530 10.343 1.00 71.38 80 LYS A CA 1
ATOM 643 C C . LYS A 1 80 ? -14.131 11.339 11.679 1.00 71.38 80 LYS A C 1
ATOM 645 O O . LYS A 1 80 ? -15.258 11.788 11.849 1.00 71.38 80 LYS A O 1
ATOM 650 N N . ARG A 1 81 ? -13.491 10.641 12.622 1.00 72.00 81 ARG A N 1
ATOM 651 C CA . ARG A 1 81 ? -13.972 10.632 14.010 1.00 72.00 81 ARG A CA 1
ATOM 652 C C . ARG A 1 81 ? -13.716 12.014 14.603 1.00 72.00 81 ARG A C 1
ATOM 654 O O . ARG A 1 81 ? -12.566 12.376 14.842 1.00 72.00 81 ARG A O 1
ATOM 661 N N . VAL A 1 82 ? -14.782 12.784 14.789 1.00 78.88 82 VAL A N 1
ATOM 662 C CA . VAL A 1 82 ? -14.766 13.989 15.618 1.00 78.88 82 VAL A CA 1
ATOM 663 C C . VAL A 1 82 ? -15.045 13.516 17.036 1.00 78.88 82 VAL A C 1
ATOM 665 O O . VAL A 1 82 ? -16.131 13.018 17.300 1.00 78.88 82 VAL A O 1
ATOM 668 N N . TYR A 1 83 ? -14.039 13.594 17.902 1.00 79.75 83 TYR A N 1
ATOM 669 C CA . TYR A 1 83 ? -14.200 13.261 19.313 1.00 79.75 83 TYR A CA 1
ATOM 670 C C . TYR A 1 83 ? -14.684 14.484 20.075 1.00 79.75 83 TYR A C 1
ATOM 672 O O . TYR A 1 83 ? -14.157 15.582 19.858 1.00 79.75 83 TYR A O 1
ATOM 680 N N . THR A 1 84 ? -15.625 14.282 20.991 1.00 83.75 84 THR A N 1
ATOM 681 C CA . THR A 1 84 ? -15.919 15.285 22.020 1.00 83.75 84 THR A CA 1
ATOM 682 C C . THR A 1 84 ? -14.743 15.395 22.995 1.00 83.75 84 THR A C 1
ATOM 684 O O . THR A 1 84 ? -13.866 14.523 23.046 1.00 83.75 84 THR A O 1
ATOM 687 N N . ASP A 1 85 ? -14.694 16.470 23.782 1.00 86.56 85 ASP A N 1
ATOM 688 C CA . ASP A 1 85 ? -13.627 16.643 24.773 1.00 86.56 85 ASP A CA 1
ATOM 689 C C . ASP A 1 85 ? -13.647 15.536 25.842 1.00 86.56 85 ASP A C 1
ATOM 691 O O . ASP A 1 85 ? -12.588 15.061 26.257 1.00 86.56 85 ASP A O 1
ATOM 695 N N . GLU A 1 86 ? -14.834 15.040 26.203 1.00 84.56 86 GLU A N 1
ATOM 696 C CA . GLU A 1 86 ? -15.009 13.911 27.124 1.00 84.56 86 GLU A CA 1
ATOM 697 C C . GLU A 1 86 ? -14.481 12.595 26.536 1.00 84.56 86 GLU A C 1
ATOM 699 O O . GLU A 1 86 ? -13.731 11.869 27.194 1.00 84.56 86 GLU A O 1
ATOM 704 N N . GLU A 1 87 ? -14.795 12.302 25.270 1.00 86.38 87 GLU A N 1
ATOM 705 C CA . GLU A 1 87 ? -14.278 11.116 24.578 1.00 86.38 87 GLU A CA 1
ATOM 706 C C . GLU A 1 87 ? -12.754 11.172 24.432 1.00 86.38 87 GLU A C 1
ATOM 708 O O . GLU A 1 87 ? -12.064 10.160 24.596 1.00 86.38 87 GLU A O 1
ATOM 713 N N . ARG A 1 88 ? -12.208 12.365 24.164 1.00 86.69 88 ARG A N 1
ATOM 714 C CA . ARG A 1 88 ? -10.763 12.595 24.072 1.00 86.69 88 ARG A CA 1
ATOM 715 C C . ARG A 1 88 ? -10.078 12.378 25.425 1.00 86.69 88 ARG A C 1
ATOM 717 O O . ARG A 1 88 ? -9.023 11.739 25.468 1.00 86.69 88 ARG A O 1
ATOM 724 N N . ALA A 1 89 ? -10.675 12.852 26.520 1.00 88.00 89 ALA A N 1
ATOM 725 C CA . ALA A 1 89 ? -10.173 12.627 27.874 1.00 88.00 89 ALA A CA 1
ATOM 726 C C . ALA A 1 89 ? -10.197 11.134 28.246 1.00 88.00 89 ALA A C 1
ATOM 728 O O . ALA A 1 89 ? -9.185 10.594 28.697 1.00 88.00 89 ALA A O 1
ATOM 729 N N . ALA A 1 90 ? -11.299 10.436 27.962 1.00 88.19 90 ALA A N 1
ATOM 730 C CA . ALA A 1 90 ? -11.431 9.003 28.223 1.00 88.19 90 ALA A CA 1
ATOM 731 C C . ALA A 1 90 ? -10.408 8.162 27.434 1.00 88.19 90 ALA A C 1
ATOM 733 O O . ALA A 1 90 ? -9.794 7.239 27.978 1.00 88.19 90 ALA A O 1
ATOM 734 N N . LEU A 1 91 ? -10.173 8.502 26.160 1.00 87.38 91 LEU A N 1
ATOM 735 C CA . LEU A 1 91 ? -9.127 7.886 25.336 1.00 87.38 91 LEU A CA 1
ATOM 736 C C . LEU A 1 91 ? -7.727 8.131 25.910 1.00 87.38 91 LEU A C 1
ATOM 738 O O . LEU A 1 91 ? -6.927 7.196 25.975 1.00 87.38 91 LEU A O 1
ATOM 742 N N . SER A 1 92 ? -7.439 9.357 26.352 1.00 88.50 92 SER A N 1
ATOM 743 C CA . SER A 1 92 ? -6.158 9.715 26.970 1.00 88.50 92 SER A CA 1
ATOM 744 C C . SER A 1 92 ? -5.883 8.884 28.227 1.00 88.50 92 SER A C 1
ATOM 746 O O . SER A 1 92 ? -4.829 8.253 28.334 1.00 88.50 92 SER A O 1
ATOM 748 N N . GLU A 1 93 ? -6.856 8.785 29.135 1.00 90.81 93 GLU A N 1
ATOM 749 C CA . GLU A 1 93 ? -6.725 7.987 30.360 1.00 90.81 93 GLU A CA 1
ATOM 750 C C . GLU A 1 93 ? -6.548 6.493 30.069 1.00 90.81 93 GLU A C 1
ATOM 752 O O . GLU A 1 93 ? -5.720 5.820 30.691 1.00 90.81 93 GLU A O 1
ATOM 757 N N . ARG A 1 94 ? -7.253 5.963 29.063 1.00 87.25 94 ARG A N 1
ATOM 758 C CA . ARG A 1 94 ? -7.073 4.573 28.626 1.00 87.25 94 ARG A CA 1
ATOM 759 C C . ARG A 1 94 ? -5.660 4.319 28.093 1.00 87.25 94 ARG A C 1
ATOM 761 O O . ARG A 1 94 ? -5.058 3.298 28.423 1.00 87.25 94 ARG A O 1
ATOM 768 N N . MET A 1 95 ? -5.113 5.246 27.307 1.00 86.25 95 MET A N 1
ATOM 769 C CA . MET A 1 95 ? -3.753 5.143 26.769 1.00 86.25 95 MET A CA 1
ATOM 770 C C . MET A 1 95 ? -2.687 5.238 27.866 1.00 86.25 95 MET A C 1
ATOM 772 O O . MET A 1 95 ? -1.708 4.493 27.817 1.00 86.25 95 MET A O 1
ATOM 776 N N . LYS A 1 96 ? -2.877 6.103 28.874 1.00 89.31 96 LYS A N 1
ATOM 777 C CA . LYS A 1 96 ? -1.987 6.184 30.045 1.00 89.31 96 LYS A CA 1
ATOM 778 C C . LYS A 1 96 ? -1.943 4.860 30.808 1.00 89.31 96 LYS A C 1
ATOM 780 O O . LYS A 1 96 ? -0.855 4.354 31.067 1.00 89.31 96 LYS A O 1
ATOM 785 N N . LYS A 1 97 ? -3.106 4.259 31.090 1.00 89.12 97 LYS A N 1
ATOM 786 C CA . LYS A 1 97 ? -3.198 2.949 31.764 1.00 89.12 97 LYS A CA 1
ATOM 787 C C . LYS A 1 97 ? -2.505 1.839 30.975 1.00 89.12 97 LYS A C 1
ATOM 789 O O . LYS A 1 97 ? -1.784 1.035 31.549 1.00 89.12 97 LYS A O 1
ATOM 794 N N . MET A 1 98 ? -2.672 1.821 29.653 1.00 82.88 98 MET A N 1
ATOM 795 C CA . MET A 1 98 ? -2.012 0.836 28.792 1.00 82.88 98 MET A CA 1
ATOM 796 C C . MET A 1 98 ? -0.483 0.987 28.790 1.00 82.88 98 MET A C 1
ATOM 798 O O . MET A 1 98 ? 0.223 -0.013 28.776 1.00 82.88 98 MET A O 1
ATOM 802 N N . ARG A 1 99 ? 0.040 2.221 28.828 1.00 84.19 99 ARG A N 1
ATOM 803 C CA . ARG A 1 99 ? 1.489 2.468 28.932 1.00 84.19 99 ARG A CA 1
ATOM 804 C C . ARG A 1 99 ? 2.054 2.067 30.290 1.00 84.19 99 ARG A C 1
ATOM 806 O O . ARG A 1 99 ? 3.149 1.531 30.326 1.00 84.19 99 ARG A O 1
ATOM 813 N N . ALA A 1 100 ? 1.311 2.307 31.368 1.00 83.62 100 ALA A N 1
ATOM 814 C CA . ALA A 1 100 ? 1.713 1.897 32.711 1.00 83.62 100 ALA A CA 1
ATOM 815 C C . ALA A 1 100 ? 1.729 0.368 32.885 1.00 83.62 100 ALA A C 1
ATOM 817 O O . ALA A 1 100 ? 2.563 -0.139 33.616 1.00 83.62 100 ALA A O 1
ATOM 818 N N . ASN A 1 101 ? 0.841 -0.360 32.198 1.00 73.00 101 ASN A N 1
ATOM 819 C CA . ASN A 1 101 ? 0.792 -1.826 32.254 1.00 73.00 101 ASN A CA 1
ATOM 820 C C . ASN A 1 101 ? 1.797 -2.531 31.326 1.00 73.00 101 ASN A C 1
ATOM 822 O O . ASN A 1 101 ? 2.023 -3.725 31.488 1.00 73.00 101 ASN A O 1
ATOM 826 N N . ASN A 1 102 ? 2.345 -1.826 30.332 1.00 61.12 102 ASN A N 1
ATOM 827 C CA . ASN A 1 102 ? 3.334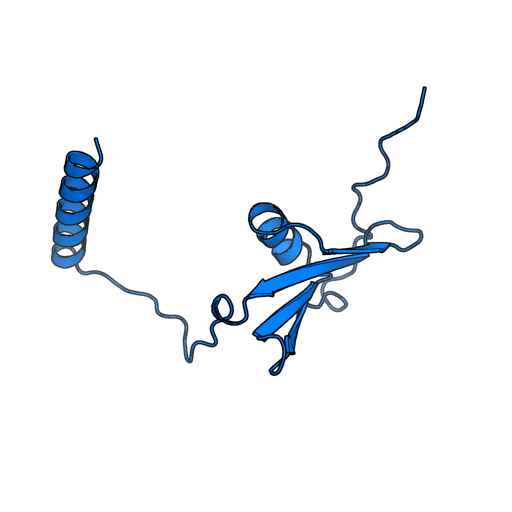 -2.362 29.388 1.00 61.12 102 ASN A CA 1
ATOM 828 C C . ASN A 1 102 ? 4.779 -1.931 29.725 1.00 61.12 102 ASN A C 1
ATOM 830 O O . ASN A 1 102 ? 5.670 -2.148 28.903 1.00 61.12 102 ASN A O 1
ATOM 834 N N . ALA A 1 103 ? 4.991 -1.287 30.876 1.00 52.66 103 ALA A N 1
ATOM 835 C CA . ALA A 1 103 ? 6.293 -0.938 31.445 1.00 52.66 103 ALA A CA 1
ATOM 836 C C . ALA A 1 103 ? 6.593 -1.861 32.631 1.00 52.66 103 ALA A C 1
ATOM 838 O O . ALA A 1 103 ? 7.784 -2.192 32.812 1.00 52.66 103 ALA A O 1
#

pLDDT: mean 84.69, std 14.53, range [34.38, 97.12]

Sequence (103 aa):
MSTQNNDKSFAGLPCNEQETVICIDRETRAARIYTSDTRFINKLDKLYERKRVHRNEDGITAVEYEVAEKLISFRSGLSKRVYTDEERAALSERMKKMRANNA

Foldseek 3Di:
DDDPDPQDDQLPDDPVPWDWDWDQDPVVQKIKIKTQPVVVVVVCVVPFDFPDFDADPSHTRITITIDGNVVDDDDPDDDDDDDDPVRVVVVVVVVVVVVVVVD

Radius of gyration: 20.1 Å; Cα contacts (8 Å, |Δi|>4): 116; chains: 1; bounding box: 54×35×52 Å